Protein AF-A0A849EXH2-F1 (afdb_monomer)

Solvent-accessible surface area (backbone atoms only — not comparable to full-atom values): 5179 Å² total; per-residue (Å²): 128,56,73,68,58,48,51,53,56,44,56,70,48,50,44,42,46,32,28,47,44,32,39,76,73,68,72,38,84,48,59,73,40,31,63,41,18,64,76,36,58,67,43,22,58,52,61,70,56,48,40,96,86,56,28,54,32,84,40,59,78,26,54,73,95,56,6,26,54,58,53,52,50,50,39,51,74,46,50,44,58,84,80,40,65,72,60,47,54,42,72,75,108

Structure (mmCIF, N/CA/C/O backbone):
data_AF-A0A849EXH2-F1
#
_entry.id   AF-A0A849EXH2-F1
#
loop_
_atom_site.group_PDB
_atom_site.id
_atom_site.type_symbol
_atom_site.label_atom_id
_atom_site.label_alt_id
_atom_site.label_comp_id
_atom_site.label_asym_id
_atom_site.label_entity_id
_atom_site.label_seq_id
_atom_site.pdbx_PDB_ins_code
_atom_site.Cartn_x
_atom_site.Cartn_y
_atom_site.Cartn_z
_atom_site.occupancy
_atom_site.B_iso_or_equiv
_atom_site.auth_seq_id
_atom_site.auth_comp_id
_atom_site.auth_asym_id
_atom_site.auth_atom_id
_atom_site.pdbx_PDB_model_num
ATOM 1 N N . MET A 1 1 ? -8.639 13.864 21.964 1.00 67.06 1 MET A N 1
ATOM 2 C CA . MET A 1 1 ? -9.461 12.948 21.161 1.00 67.06 1 MET A CA 1
ATOM 3 C C . MET A 1 1 ? -9.640 11.694 21.967 1.00 67.06 1 MET A C 1
ATOM 5 O O . MET A 1 1 ? -8.639 11.122 22.401 1.00 67.06 1 MET A O 1
ATOM 9 N N . ASP A 1 2 ? -10.884 11.302 22.182 1.00 89.44 2 ASP A N 1
ATOM 10 C CA . ASP A 1 2 ? -11.183 10.013 22.796 1.00 89.44 2 ASP A CA 1
ATOM 11 C C . ASP A 1 2 ? -10.948 8.883 21.783 1.00 89.44 2 ASP A C 1
ATOM 13 O O . ASP A 1 2 ? -10.895 9.106 20.570 1.00 89.44 2 ASP A O 1
ATOM 17 N N . ARG A 1 3 ? -10.779 7.644 22.266 1.00 89.31 3 ARG A N 1
ATOM 18 C CA . ARG A 1 3 ? -10.506 6.480 21.399 1.00 89.31 3 ARG A CA 1
ATOM 19 C C . ARG A 1 3 ? -11.497 6.351 20.221 1.00 89.31 3 ARG A C 1
ATOM 21 O O . ARG A 1 3 ? -11.016 6.066 19.126 1.00 89.31 3 ARG A O 1
ATOM 28 N N . PRO A 1 4 ? -12.820 6.551 20.389 1.00 91.75 4 PRO A N 1
ATOM 29 C CA . PRO A 1 4 ? -13.765 6.488 19.272 1.00 91.75 4 PRO A CA 1
ATOM 30 C C . PRO A 1 4 ? -13.497 7.540 18.187 1.00 91.75 4 PRO A C 1
ATOM 32 O O . PRO A 1 4 ? -13.431 7.187 17.013 1.00 91.75 4 PRO A O 1
ATOM 35 N N . GLU A 1 5 ? -13.250 8.795 18.576 1.00 95.69 5 GLU A N 1
ATOM 36 C CA . GLU A 1 5 ? -12.954 9.893 17.640 1.00 95.69 5 GLU A CA 1
ATOM 37 C C . GLU A 1 5 ? -11.659 9.638 16.857 1.00 95.69 5 GLU A C 1
ATOM 39 O O . GLU A 1 5 ? -11.575 9.917 15.663 1.00 95.69 5 GLU A O 1
ATOM 44 N N . LEU A 1 6 ? -10.640 9.069 17.514 1.00 97.12 6 LEU A N 1
ATOM 45 C CA . LEU A 1 6 ? -9.383 8.711 16.857 1.00 97.12 6 LEU A CA 1
ATOM 46 C C . LEU A 1 6 ? -9.577 7.603 15.812 1.00 97.12 6 LEU A C 1
ATOM 48 O O . LEU A 1 6 ? -9.009 7.683 14.724 1.00 97.12 6 LEU A O 1
ATOM 52 N N . ILE A 1 7 ? -10.359 6.567 16.134 1.00 98.00 7 ILE A N 1
ATOM 53 C CA . ILE A 1 7 ? -10.666 5.487 15.185 1.00 98.00 7 ILE A CA 1
ATOM 54 C C . ILE A 1 7 ? -11.429 6.042 13.985 1.00 98.00 7 ILE A C 1
ATOM 56 O O . ILE A 1 7 ? -11.072 5.735 12.851 1.00 98.00 7 ILE A O 1
ATOM 60 N N . GLU A 1 8 ? -12.428 6.891 14.217 1.00 98.00 8 GLU A N 1
ATOM 61 C CA . GLU A 1 8 ? -13.173 7.546 13.144 1.00 98.00 8 GLU A CA 1
ATOM 62 C C . GLU A 1 8 ? -12.253 8.394 12.254 1.00 98.00 8 GLU A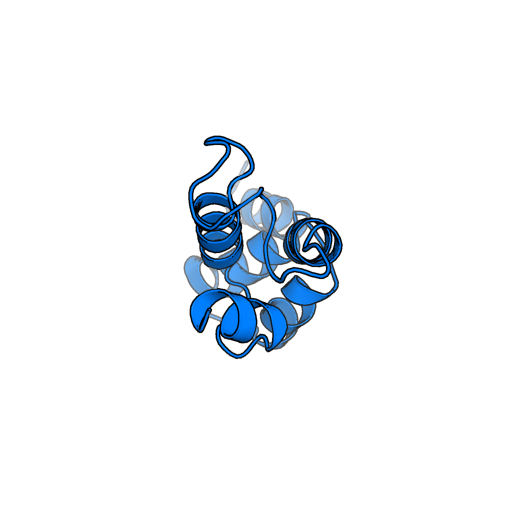 C 1
ATOM 64 O O . GLU A 1 8 ? -12.301 8.290 11.028 1.00 98.00 8 GLU A O 1
ATOM 69 N N . TRP A 1 9 ? -11.347 9.173 12.848 1.00 98.31 9 TRP A N 1
ATOM 70 C CA . TRP A 1 9 ? -10.363 9.948 12.094 1.00 98.31 9 TRP A CA 1
ATOM 71 C C . TRP A 1 9 ? -9.460 9.060 11.223 1.00 98.31 9 TRP A C 1
ATOM 73 O O . TRP A 1 9 ? -9.258 9.361 10.046 1.00 98.31 9 TRP A O 1
ATOM 83 N N . LEU A 1 10 ? -8.962 7.940 11.760 1.00 98.25 10 LEU A N 1
ATOM 84 C CA . LEU A 1 10 ? -8.144 6.992 10.997 1.00 98.25 10 LEU A CA 1
ATOM 85 C C . LEU A 1 10 ? -8.938 6.328 9.859 1.00 98.25 10 LEU A C 1
ATOM 87 O O . LEU A 1 10 ? -8.404 6.148 8.763 1.00 98.25 10 LEU A O 1
ATOM 91 N N . LEU A 1 11 ? -10.212 5.992 10.091 1.00 98.38 11 LEU A N 1
ATOM 92 C CA . LEU A 1 11 ? -11.102 5.402 9.082 1.00 98.38 11 LEU A CA 1
ATOM 93 C C . LEU A 1 11 ? -11.475 6.384 7.959 1.00 98.38 11 LEU A C 1
ATOM 95 O O . LEU A 1 11 ? -11.849 5.952 6.873 1.00 98.38 11 LEU A O 1
ATOM 99 N N . ASN A 1 12 ? -11.307 7.688 8.172 1.00 98.25 12 ASN A N 1
ATOM 100 C CA . ASN A 1 12 ? -11.422 8.700 7.120 1.00 98.25 12 ASN A CA 1
ATOM 101 C C . ASN A 1 12 ? -10.127 8.874 6.294 1.00 98.25 12 ASN A C 1
ATOM 103 O O . ASN A 1 12 ? -10.086 9.685 5.367 1.00 98.25 12 ASN A O 1
ATOM 107 N N . GLY A 1 13 ? -9.062 8.134 6.621 1.00 98.06 13 GLY A N 1
ATOM 108 C CA . GLY A 1 13 ? -7.774 8.167 5.929 1.00 98.06 13 GLY A CA 1
ATOM 109 C C . GLY A 1 13 ? -7.723 7.358 4.625 1.00 98.06 13 GLY A C 1
ATOM 110 O O . GLY A 1 13 ? -8.738 6.932 4.076 1.00 98.06 13 GLY A O 1
ATOM 111 N N . ASP A 1 14 ? -6.500 7.135 4.127 1.00 98.62 14 ASP A N 1
ATOM 112 C CA . ASP A 1 14 ? -6.238 6.298 2.945 1.00 98.62 14 ASP A CA 1
ATOM 113 C C . ASP A 1 14 ? -6.796 4.874 3.122 1.00 98.62 14 ASP A C 1
ATOM 115 O O . ASP A 1 14 ? -6.818 4.345 4.233 1.00 98.62 14 ASP A O 1
ATOM 119 N N . ILE A 1 15 ? -7.184 4.219 2.024 1.00 98.75 15 ILE A N 1
ATOM 120 C CA . ILE A 1 15 ? -7.710 2.846 2.0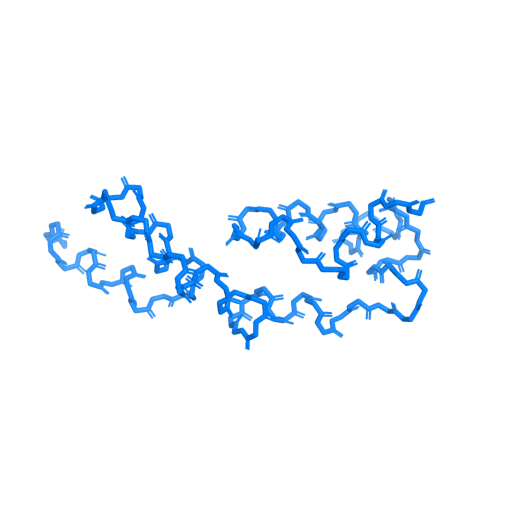32 1.00 98.75 15 ILE A CA 1
ATOM 121 C C . 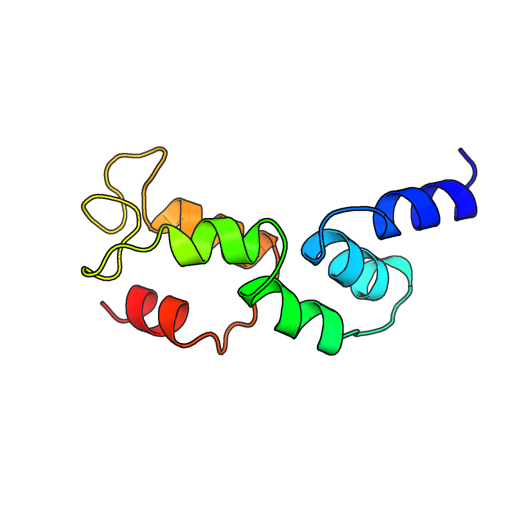ILE A 1 15 ? -6.769 1.856 2.746 1.00 98.75 15 ILE A C 1
ATOM 123 O O . ILE A 1 15 ? -7.236 0.953 3.440 1.00 98.75 15 ILE A O 1
ATOM 127 N N . SER A 1 16 ? -5.445 2.058 2.668 1.00 98.75 16 SER A N 1
ATOM 128 C CA . SER A 1 16 ? -4.476 1.237 3.402 1.00 98.75 16 SER A CA 1
ATOM 129 C C . SER A 1 16 ? -4.563 1.429 4.914 1.00 98.75 16 SER A C 1
ATOM 131 O O . SER A 1 16 ? -4.298 0.497 5.671 1.00 98.75 16 SER A O 1
ATOM 133 N N . ILE A 1 17 ? -4.876 2.648 5.362 1.00 98.75 17 ILE A N 1
ATOM 134 C CA . ILE A 1 17 ? -5.054 2.972 6.779 1.00 98.75 17 ILE A CA 1
ATOM 135 C C . ILE A 1 17 ? -6.368 2.362 7.251 1.00 98.75 17 ILE A C 1
ATOM 137 O O . ILE A 1 17 ? -6.369 1.681 8.267 1.00 98.75 17 ILE A O 1
ATOM 141 N N . GLN A 1 18 ? -7.450 2.510 6.483 1.00 98.81 18 GLN A N 1
ATOM 142 C CA . GLN A 1 18 ? -8.740 1.887 6.795 1.00 98.81 18 GLN A CA 1
ATOM 143 C C . GLN A 1 18 ? -8.602 0.373 6.994 1.00 98.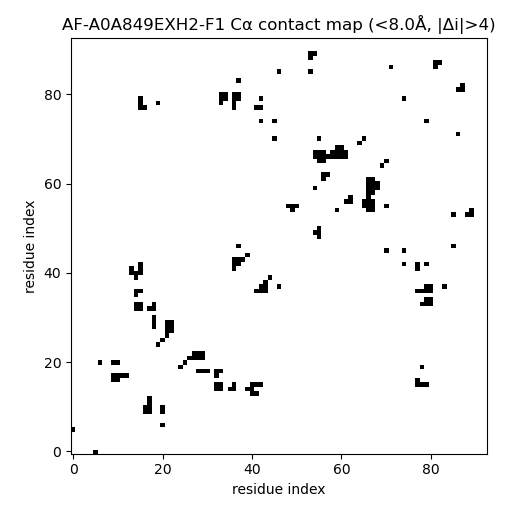81 18 GLN A C 1
ATOM 145 O O . GLN A 1 18 ? -9.066 -0.166 7.999 1.00 98.81 18 GLN A O 1
ATOM 150 N N . TYR A 1 19 ? -7.902 -0.308 6.080 1.00 98.81 19 TYR A N 1
ATOM 151 C CA . TYR A 1 19 ? -7.621 -1.738 6.201 1.00 98.81 19 TYR A CA 1
ATOM 152 C C . TYR A 1 19 ? -6.827 -2.073 7.474 1.00 98.81 19 TYR A C 1
ATOM 154 O O . TYR A 1 19 ? -7.227 -2.956 8.232 1.00 98.81 19 TYR A O 1
ATOM 162 N N . GLN A 1 20 ? -5.739 -1.348 7.749 1.00 98.62 20 GLN A N 1
ATOM 163 C CA . GLN A 1 20 ? -4.911 -1.575 8.940 1.00 98.62 20 GLN A CA 1
ATOM 164 C C . GLN A 1 20 ? -5.660 -1.283 10.244 1.00 98.62 20 GLN A C 1
ATOM 166 O O . GLN A 1 20 ? -5.514 -2.029 11.202 1.00 98.62 20 GLN A O 1
ATOM 171 N N . VAL A 1 21 ? -6.521 -0.264 10.289 1.00 98.69 21 VAL A N 1
ATOM 172 C CA . VAL A 1 21 ? -7.378 0.015 11.452 1.00 98.69 21 VAL A CA 1
ATOM 173 C C . VAL A 1 21 ? -8.320 -1.153 11.707 1.00 98.69 21 VAL A C 1
ATOM 175 O O . VAL A 1 21 ? -8.408 -1.635 12.836 1.00 98.69 21 VAL A O 1
ATOM 178 N N . HIS A 1 22 ? -8.998 -1.639 10.665 1.00 98.69 22 HIS A N 1
ATOM 179 C CA . HIS A 1 22 ? -9.881 -2.790 10.796 1.00 98.69 22 HIS A CA 1
ATOM 180 C C . HIS A 1 22 ? -9.127 -4.026 11.294 1.00 98.69 22 HIS A C 1
ATOM 182 O O . HIS A 1 22 ? -9.557 -4.631 12.274 1.00 98.69 22 HIS A O 1
ATOM 188 N N . ARG A 1 23 ? -7.981 -4.351 10.689 1.00 98.38 23 ARG A N 1
ATOM 189 C CA . ARG A 1 23 ? -7.195 -5.540 11.034 1.00 98.38 23 ARG A CA 1
ATOM 190 C C . ARG A 1 23 ? -6.551 -5.448 12.419 1.00 98.38 23 ARG A C 1
ATOM 192 O O . ARG A 1 23 ? -6.707 -6.361 13.223 1.00 98.38 23 ARG A O 1
ATOM 199 N N . ASP A 1 24 ? -5.838 -4.358 12.693 1.00 98.19 24 ASP A N 1
ATOM 200 C CA . ASP A 1 24 ? -4.925 -4.250 13.838 1.00 98.19 24 ASP A CA 1
ATOM 201 C C . ASP A 1 24 ? -5.583 -3.645 15.081 1.00 98.19 24 ASP A C 1
ATOM 203 O O . ASP A 1 24 ? -5.177 -3.957 16.198 1.00 98.19 24 ASP A O 1
ATOM 207 N N . LEU A 1 25 ? -6.591 -2.779 14.911 1.00 97.88 25 LEU A N 1
ATOM 208 C CA . LEU A 1 25 ? -7.254 -2.095 16.030 1.00 97.88 25 LEU A CA 1
ATOM 209 C C . LEU A 1 25 ? -8.654 -2.641 16.319 1.00 97.88 25 LEU A C 1
ATOM 211 O O . LEU A 1 25 ? -9.059 -2.672 17.480 1.00 97.88 25 LEU A O 1
ATOM 215 N N . LEU A 1 26 ? -9.391 -3.063 15.287 1.00 97.44 26 LEU A N 1
ATOM 216 C CA . LEU A 1 26 ? -10.751 -3.598 15.429 1.00 97.44 26 LEU A CA 1
ATOM 217 C C . LEU A 1 26 ? -10.813 -5.132 15.350 1.00 97.44 26 LEU A C 1
ATOM 219 O O . LEU A 1 26 ? -11.864 -5.702 15.630 1.00 97.44 26 LEU A O 1
ATOM 223 N N . GLY A 1 27 ? -9.711 -5.801 14.993 1.00 98.00 27 GLY A N 1
ATOM 224 C CA . GLY A 1 27 ? -9.627 -7.263 14.922 1.00 98.00 27 GLY A CA 1
ATOM 225 C C . GLY A 1 27 ? -10.453 -7.897 13.798 1.00 98.00 27 GLY A C 1
ATOM 226 O O . GLY A 1 27 ? -10.802 -9.071 13.888 1.00 98.00 27 GLY A O 1
ATOM 227 N N . VAL A 1 28 ? -10.793 -7.137 12.753 1.00 98.25 28 VAL A N 1
ATOM 228 C CA . VAL A 1 28 ? -11.585 -7.600 11.607 1.00 98.25 28 VAL A CA 1
ATOM 229 C C . VAL A 1 28 ? -10.730 -7.571 10.347 1.00 98.25 28 VAL A C 1
ATOM 231 O O . VAL A 1 28 ? -10.325 -6.505 9.886 1.00 98.25 28 VAL A O 1
ATOM 234 N N . ASP A 1 29 ? -10.505 -8.735 9.743 1.00 97.75 29 ASP A N 1
ATOM 235 C CA . ASP A 1 29 ? -9.820 -8.822 8.454 1.00 97.75 29 ASP A CA 1
ATOM 236 C C . ASP A 1 29 ? -10.760 -8.420 7.305 1.00 97.75 29 ASP A C 1
ATOM 238 O O . ASP A 1 29 ? -11.578 -9.201 6.815 1.00 97.75 29 ASP A O 1
ATOM 242 N N . ARG A 1 30 ? -10.677 -7.152 6.896 1.00 98.00 30 ARG A N 1
ATOM 243 C CA . ARG A 1 30 ? -11.469 -6.574 5.803 1.00 98.00 30 ARG A CA 1
ATOM 244 C C . ARG A 1 30 ? -10.73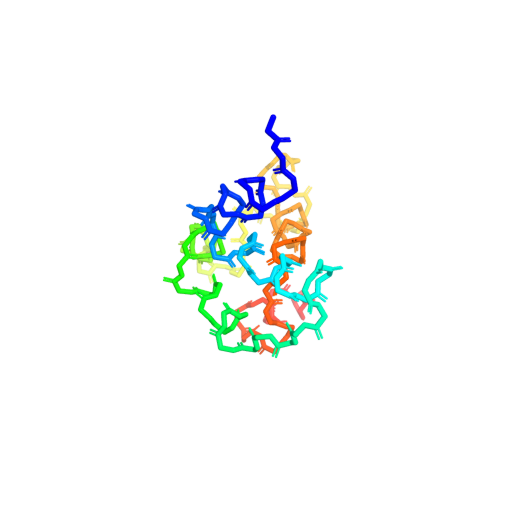7 -6.708 4.471 1.00 98.00 30 ARG A C 1
ATOM 246 O O . ARG A 1 30 ? -10.239 -5.722 3.924 1.00 98.00 30 ARG A O 1
ATOM 253 N N . LYS A 1 31 ? -10.681 -7.934 3.937 1.00 97.75 31 LYS A N 1
ATOM 254 C CA . LYS A 1 31 ? -10.016 -8.235 2.654 1.00 97.75 31 LYS A CA 1
ATOM 255 C C . LYS A 1 31 ? -10.549 -7.389 1.490 1.00 97.75 31 LYS A C 1
ATOM 257 O O . LYS A 1 31 ? -9.778 -7.000 0.621 1.00 97.75 31 LYS A O 1
ATOM 262 N N . ASP A 1 32 ? -11.823 -6.998 1.530 1.00 98.44 32 ASP A N 1
ATOM 263 C CA . ASP A 1 32 ? -12.431 -6.081 0.561 1.00 98.44 32 ASP A CA 1
ATOM 264 C C . ASP A 1 32 ? -11.748 -4.701 0.521 1.00 98.44 32 ASP A C 1
ATOM 266 O O . ASP A 1 32 ? -11.601 -4.113 -0.551 1.00 98.44 32 ASP A O 1
ATOM 270 N N . LEU A 1 33 ? -11.283 -4.187 1.667 1.00 98.69 33 LEU A N 1
ATOM 271 C CA . LEU A 1 33 ? -10.475 -2.965 1.713 1.00 98.69 33 LEU A CA 1
ATOM 272 C C . LEU A 1 33 ? -9.071 -3.225 1.165 1.00 98.69 33 LEU A C 1
ATOM 274 O O . LEU A 1 33 ? -8.540 -2.387 0.437 1.00 98.69 33 LEU A O 1
ATOM 278 N N . GLN A 1 34 ? -8.488 -4.389 1.473 1.00 98.69 34 GLN A N 1
ATOM 279 C CA . GLN A 1 34 ? -7.163 -4.755 0.978 1.00 98.69 34 GLN A CA 1
ATOM 280 C C . GLN A 1 34 ? -7.120 -4.830 -0.555 1.00 98.69 34 GLN A C 1
ATOM 282 O O . GLN A 1 34 ? -6.212 -4.283 -1.182 1.00 98.69 34 GLN A O 1
ATOM 287 N N . ASP A 1 35 ? -8.121 -5.461 -1.166 1.00 98.31 35 ASP A N 1
ATOM 288 C CA . ASP A 1 35 ? -8.212 -5.625 -2.619 1.00 98.31 35 ASP A CA 1
ATOM 289 C C . ASP A 1 35 ? -8.294 -4.265 -3.332 1.00 98.31 35 ASP A C 1
ATOM 291 O O . ASP A 1 35 ? -7.683 -4.050 -4.385 1.00 98.31 35 ASP A O 1
ATOM 295 N N . ARG A 1 36 ? -8.968 -3.295 -2.704 1.00 98.62 36 ARG A N 1
ATOM 296 C CA . ARG A 1 36 ? -9.109 -1.923 -3.209 1.00 98.62 36 ARG A CA 1
ATOM 297 C C . ARG A 1 36 ? -7.821 -1.103 -3.134 1.00 98.62 36 ARG A C 1
ATOM 299 O O . ARG A 1 36 ? -7.704 -0.131 -3.880 1.00 98.62 36 ARG A O 1
ATOM 306 N N . ILE A 1 37 ? -6.815 -1.491 -2.339 1.00 98.81 37 ILE A N 1
ATOM 307 C CA . ILE A 1 37 ? -5.513 -0.787 -2.275 1.00 98.81 37 ILE A CA 1
ATOM 308 C C . ILE A 1 37 ? -4.863 -0.703 -3.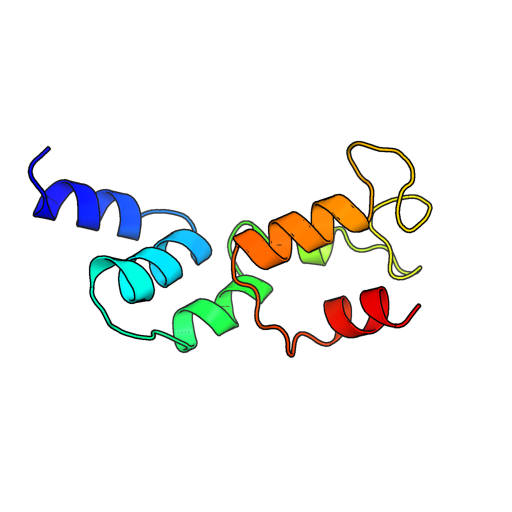664 1.00 98.81 37 ILE A C 1
ATOM 310 O O . ILE A 1 37 ? -4.216 0.290 -3.999 1.00 98.81 37 ILE A O 1
ATOM 314 N N . ALA A 1 38 ? -5.058 -1.713 -4.517 1.00 98.50 38 ALA A N 1
ATOM 315 C CA . ALA A 1 38 ? -4.512 -1.700 -5.872 1.00 98.50 38 ALA A CA 1
ATOM 316 C C . ALA A 1 38 ? -5.146 -0.619 -6.775 1.00 98.50 38 ALA A C 1
ATOM 318 O O . ALA A 1 38 ? -4.539 -0.191 -7.762 1.00 98.50 38 ALA A O 1
ATOM 319 N N . THR A 1 39 ? -6.364 -0.182 -6.454 1.00 98.62 39 THR A N 1
ATOM 320 C CA . THR A 1 39 ? -7.208 0.683 -7.292 1.00 98.62 39 THR A CA 1
ATOM 321 C C . THR A 1 39 ? -7.587 2.009 -6.634 1.00 98.62 39 THR A C 1
ATOM 323 O O . THR A 1 39 ? -8.216 2.852 -7.278 1.00 98.62 39 THR A O 1
ATOM 326 N N . GLU A 1 40 ? -7.163 2.245 -5.396 1.00 98.62 40 GLU A N 1
ATOM 327 C CA . GLU A 1 40 ? 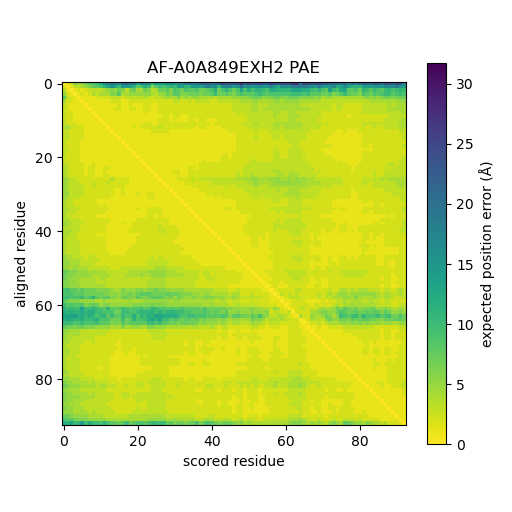-7.454 3.447 -4.618 1.00 98.62 40 GLU A CA 1
ATOM 328 C C . GLU A 1 40 ? -6.220 3.931 -3.843 1.00 98.62 40 GLU A C 1
ATOM 330 O O . GLU A 1 40 ? -5.202 3.242 -3.755 1.00 98.62 40 GLU A O 1
ATOM 335 N N . GLY A 1 41 ? -6.295 5.161 -3.329 1.00 98.44 41 GLY A N 1
ATOM 336 C CA . GLY A 1 41 ? -5.285 5.709 -2.427 1.00 98.44 41 GLY A CA 1
ATOM 337 C C . GLY A 1 41 ? -3.851 5.710 -2.970 1.00 98.44 41 GLY A C 1
ATOM 338 O O . GLY A 1 41 ? -3.596 5.847 -4.176 1.00 98.44 41 GLY A O 1
ATOM 339 N N . TRP A 1 42 ? -2.892 5.570 -2.060 1.00 98.56 42 TRP A N 1
ATOM 340 C CA . TRP A 1 42 ? -1.466 5.520 -2.382 1.00 98.56 42 TRP A CA 1
ATOM 341 C C . TRP A 1 42 ? -1.053 4.270 -3.159 1.00 98.56 42 TRP A C 1
ATOM 343 O O . TRP A 1 42 ? -0.194 4.374 -4.039 1.00 98.56 42 TRP A O 1
ATOM 353 N N . GLY A 1 43 ? -1.696 3.123 -2.923 1.00 98.50 43 GLY A N 1
ATOM 354 C CA . GLY A 1 43 ? -1.394 1.885 -3.646 1.00 98.50 43 GLY A CA 1
ATOM 355 C C . GLY A 1 43 ? -1.596 2.047 -5.155 1.00 98.50 43 GLY A C 1
ATOM 356 O O . GLY A 1 43 ? -0.673 1.801 -5.938 1.00 98.50 43 GLY A O 1
ATOM 357 N N . LYS A 1 44 ? -2.737 2.610 -5.575 1.00 98.69 44 LYS A N 1
ATOM 358 C CA . LYS A 1 44 ? -2.967 2.997 -6.977 1.00 98.69 44 LYS A CA 1
ATOM 359 C C . LYS A 1 44 ? -1.942 4.003 -7.487 1.00 98.69 44 LYS A C 1
ATOM 361 O O . LYS A 1 44 ? -1.442 3.856 -8.605 1.00 98.69 44 LYS A O 1
ATOM 366 N N . ARG A 1 45 ? -1.644 5.045 -6.704 1.00 98.38 45 ARG A N 1
ATOM 367 C CA . ARG A 1 45 ? -0.703 6.103 -7.113 1.00 98.38 45 ARG A CA 1
ATOM 368 C C . ARG A 1 45 ? 0.680 5.535 -7.406 1.00 98.38 45 ARG A C 1
ATOM 370 O O . ARG A 1 45 ? 1.277 5.931 -8.404 1.00 98.38 45 ARG A O 1
ATOM 377 N N . PHE A 1 46 ? 1.158 4.581 -6.612 1.00 97.75 46 PHE A N 1
ATOM 378 C CA . PHE A 1 46 ? 2.388 3.861 -6.919 1.00 97.75 46 PHE A CA 1
ATOM 379 C C . PHE A 1 46 ? 2.218 2.957 -8.136 1.00 97.75 46 PHE A C 1
ATOM 381 O O . PHE A 1 46 ? 2.979 3.103 -9.087 1.00 97.75 46 PHE A O 1
ATOM 388 N N . LEU A 1 47 ? 1.202 2.094 -8.188 1.00 97.94 47 LEU A N 1
ATOM 389 C CA . LEU A 1 47 ? 1.026 1.143 -9.296 1.00 97.94 47 LEU A CA 1
ATOM 390 C C . LEU A 1 47 ? 0.915 1.800 -10.680 1.00 97.94 47 LEU A C 1
ATOM 392 O O . LEU A 1 47 ? 1.410 1.237 -11.655 1.00 97.94 47 LEU A O 1
ATOM 396 N N . ILE A 1 48 ? 0.322 2.993 -10.784 1.00 97.94 48 ILE A N 1
ATOM 397 C CA . ILE A 1 48 ? 0.237 3.744 -12.051 1.00 97.94 48 ILE A CA 1
ATOM 398 C C . ILE A 1 48 ? 1.603 4.296 -12.491 1.00 97.94 48 ILE A C 1
ATOM 400 O O . ILE A 1 48 ? 1.824 4.515 -13.679 1.00 97.94 48 ILE A O 1
ATOM 404 N N . LYS A 1 49 ? 2.540 4.514 -11.563 1.00 97.06 49 LYS A N 1
ATOM 405 C CA . LYS A 1 49 ? 3.895 5.006 -11.867 1.00 97.06 49 LYS A CA 1
ATOM 406 C C . LYS A 1 49 ? 4.872 3.898 -12.268 1.00 97.06 49 LYS A C 1
ATOM 408 O O . LYS A 1 49 ? 5.995 4.217 -12.660 1.00 97.06 49 LYS A O 1
ATOM 413 N N . ARG A 1 50 ? 4.456 2.626 -12.209 1.00 96.81 50 ARG A N 1
ATOM 414 C CA . ARG A 1 50 ? 5.235 1.503 -12.742 1.00 96.81 50 ARG A CA 1
ATOM 415 C C . ARG A 1 50 ? 5.421 1.693 -14.245 1.00 96.81 50 ARG A C 1
ATOM 417 O O . ARG A 1 50 ? 4.449 1.833 -14.985 1.00 96.81 50 ARG A O 1
ATOM 424 N N . LYS A 1 51 ? 6.669 1.705 -14.697 1.00 95.94 51 LYS A N 1
ATOM 425 C CA . LYS A 1 51 ? 7.018 1.878 -16.108 1.00 95.94 51 LYS A CA 1
ATOM 426 C C . LYS A 1 51 ? 6.828 0.563 -16.878 1.00 95.94 51 LYS A C 1
ATOM 428 O O . LYS A 1 51 ? 6.811 -0.506 -16.265 1.00 95.94 51 LYS A O 1
ATOM 433 N N . PRO A 1 52 ? 6.761 0.612 -18.222 1.00 95.50 52 PRO A N 1
ATOM 434 C CA . PRO A 1 52 ? 6.652 -0.590 -19.054 1.00 95.50 52 PRO A CA 1
ATOM 435 C C . PRO A 1 52 ? 7.797 -1.595 -18.876 1.00 95.50 52 PRO A C 1
ATOM 437 O O . PRO A 1 52 ? 7.610 -2.774 -19.131 1.00 95.50 52 PRO A O 1
ATOM 440 N N . ASN A 1 53 ? 8.967 -1.151 -18.403 1.00 94.00 53 ASN A N 1
ATOM 441 C CA . ASN A 1 53 ? 10.103 -2.026 -18.096 1.00 94.00 53 ASN A CA 1
ATOM 442 C C . ASN A 1 53 ? 9.964 -2.776 -16.755 1.00 94.00 53 ASN A C 1
ATOM 444 O O . ASN A 1 53 ? 10.953 -3.295 -16.251 1.00 94.00 53 ASN A O 1
ATOM 448 N N . GLY A 1 54 ? 8.786 -2.748 -16.126 1.00 95.75 54 GLY A N 1
ATOM 449 C CA . GLY A 1 54 ? 8.521 -3.418 -14.855 1.00 95.75 54 GLY A CA 1
ATOM 450 C C . GLY A 1 54 ? 9.078 -2.709 -13.618 1.00 95.75 54 GLY A C 1
ATOM 451 O O . GLY A 1 54 ? 8.842 -3.170 -12.505 1.00 95.75 54 GLY A O 1
ATOM 452 N N . HIS A 1 55 ? 9.758 -1.573 -13.762 1.00 96.19 55 HIS A N 1
ATOM 453 C CA . HIS A 1 55 ? 10.389 -0.854 -12.655 1.00 96.19 55 HIS A CA 1
ATOM 454 C C . HIS A 1 55 ? 9.735 0.505 -12.379 1.00 96.19 55 HIS A C 1
ATOM 456 O O . HIS A 1 55 ? 9.020 1.069 -13.205 1.00 96.19 55 HIS A O 1
ATOM 462 N N . TRP A 1 56 ? 10.027 1.070 -11.207 1.00 96.19 56 TRP A N 1
ATOM 463 C CA . TRP A 1 56 ? 9.723 2.474 -10.890 1.00 96.19 56 TRP A CA 1
ATOM 464 C C . TRP A 1 56 ? 10.923 3.389 -11.162 1.00 96.19 56 TRP A C 1
ATOM 466 O O . TRP A 1 56 ? 10.780 4.498 -11.685 1.00 96.19 56 TRP A O 1
ATOM 476 N N . GLY A 1 57 ? 12.127 2.876 -10.899 1.00 92.81 57 GLY A N 1
ATOM 477 C CA . GLY A 1 57 ? 13.395 3.545 -11.169 1.00 92.81 57 GLY A CA 1
ATOM 478 C C . GLY A 1 57 ? 13.924 3.302 -12.585 1.00 92.81 57 GLY A C 1
ATOM 479 O O . GLY A 1 57 ? 13.174 3.146 -13.550 1.00 92.81 57 GLY A O 1
ATOM 480 N N . GLN A 1 58 ? 15.246 3.309 -12.713 1.00 90.12 58 GLN A N 1
ATOM 481 C CA . GLN A 1 58 ? 15.965 2.807 -13.887 1.00 90.12 58 GLN A CA 1
ATOM 482 C C . GLN A 1 58 ? 16.213 1.298 -13.779 1.00 90.12 58 GLN A C 1
ATOM 484 O O . GLN A 1 58 ? 16.146 0.592 -14.779 1.00 90.12 58 GLN A O 1
ATOM 489 N N . ARG A 1 59 ? 16.485 0.817 -12.559 1.00 87.81 59 ARG A N 1
ATOM 490 C CA . ARG A 1 59 ? 16.698 -0.595 -12.206 1.00 87.81 59 ARG A CA 1
ATOM 491 C C . ARG A 1 59 ? 16.089 -0.883 -10.831 1.00 87.81 59 ARG A C 1
ATOM 493 O O . ARG A 1 59 ? 15.380 -0.043 -10.264 1.00 87.81 59 ARG A O 1
ATOM 500 N N . PHE A 1 60 ? 16.395 -2.049 -10.266 1.00 92.00 60 PHE A N 1
ATOM 501 C CA . PHE A 1 60 ? 15.903 -2.448 -8.951 1.00 92.00 60 PHE A CA 1
ATOM 502 C C . PHE A 1 60 ? 16.249 -1.434 -7.842 1.00 92.00 60 PHE A C 1
ATOM 504 O O . PHE A 1 60 ? 15.354 -0.966 -7.142 1.00 92.00 60 PHE A O 1
ATOM 511 N N . TYR A 1 61 ? 17.518 -1.018 -7.741 1.00 92.75 61 TYR A N 1
ATOM 512 C CA . TYR A 1 61 ? 18.001 -0.100 -6.697 1.00 92.75 61 TYR A CA 1
ATOM 513 C C . TYR A 1 61 ? 18.643 1.187 -7.250 1.00 92.75 61 TYR A C 1
ATOM 515 O O . TYR A 1 61 ? 19.640 1.678 -6.725 1.00 92.75 61 TYR A O 1
ATOM 523 N N . GLN A 1 62 ? 18.116 1.731 -8.355 1.00 88.00 62 GLN A N 1
ATOM 524 C CA . GLN A 1 62 ? 18.617 2.975 -8.960 1.00 88.00 62 GLN A CA 1
ATOM 525 C C . GLN A 1 62 ? 17.492 3.781 -9.626 1.00 88.00 62 GLN A C 1
ATOM 527 O O . GLN A 1 62 ? 16.676 3.177 -10.330 1.00 88.00 62 GLN A O 1
ATOM 532 N N . PRO A 1 63 ? 17.469 5.123 -9.489 1.00 87.94 63 PRO A N 1
ATOM 533 C CA . PRO A 1 63 ? 18.222 5.933 -8.518 1.00 87.94 63 PRO A CA 1
ATOM 534 C C . PRO A 1 63 ? 17.644 5.746 -7.103 1.00 87.94 63 PRO A C 1
ATOM 536 O O . PRO A 1 63 ? 16.504 5.319 -6.980 1.00 87.94 63 PRO A O 1
ATOM 539 N N . LYS A 1 64 ? 18.400 6.050 -6.038 1.00 83.38 64 LYS A N 1
ATOM 540 C CA . LYS A 1 64 ? 18.048 5.650 -4.655 1.00 83.38 64 LYS A CA 1
ATOM 541 C C . LYS A 1 64 ? 16.581 5.923 -4.280 1.00 83.38 64 LYS A C 1
ATOM 543 O O . LYS A 1 64 ? 15.832 4.977 -4.070 1.00 83.38 64 LYS A O 1
ATOM 548 N N . TRP A 1 65 ? 16.160 7.186 -4.269 1.00 80.25 65 TRP A N 1
ATOM 549 C CA . TRP A 1 65 ? 14.872 7.615 -3.701 1.00 80.25 65 TRP A CA 1
ATOM 550 C C . TRP A 1 65 ? 13.625 7.192 -4.485 1.00 80.25 65 TRP A C 1
ATOM 552 O O . TRP A 1 65 ? 12.558 7.064 -3.903 1.00 80.25 65 TRP A O 1
ATOM 562 N N . THR A 1 66 ? 13.742 6.963 -5.793 1.00 86.50 66 THR A N 1
ATOM 563 C CA . THR A 1 66 ? 12.621 6.534 -6.652 1.00 86.50 66 THR A CA 1
ATOM 564 C C . THR A 1 66 ? 12.840 5.129 -7.212 1.00 86.50 66 THR A C 1
ATOM 566 O O . THR A 1 66 ? 12.303 4.767 -8.261 1.00 86.50 66 THR A O 1
ATOM 569 N N . SER A 1 67 ? 13.675 4.336 -6.535 1.00 94.94 67 SER A N 1
ATOM 570 C CA . SER A 1 67 ? 13.994 2.977 -6.955 1.00 94.94 67 SER A CA 1
ATOM 571 C C . SER A 1 67 ? 12.830 2.018 -6.730 1.00 94.94 67 SER A C 1
ATOM 573 O O . SER A 1 67 ? 11.983 2.198 -5.855 1.00 94.94 67 SER A O 1
ATOM 575 N N . THR A 1 68 ? 12.844 0.945 -7.516 1.00 96.94 68 THR A N 1
ATOM 576 C CA . THR A 1 68 ? 11.870 -0.144 -7.418 1.00 96.94 68 THR A CA 1
ATOM 577 C C . THR A 1 68 ? 11.833 -0.742 -6.016 1.00 96.94 68 THR A C 1
ATOM 579 O O . THR A 1 68 ? 10.750 -0.985 -5.500 1.00 96.94 68 THR A O 1
ATOM 582 N N . HIS A 1 69 ? 12.990 -0.929 -5.377 1.00 96.38 69 HIS A N 1
ATOM 583 C CA . HIS A 1 69 ? 13.077 -1.486 -4.029 1.00 96.38 69 HIS A CA 1
ATOM 584 C C . HIS A 1 69 ? 12.227 -0.717 -3.009 1.00 96.38 69 HIS A C 1
ATOM 586 O O . HIS A 1 69 ? 11.384 -1.319 -2.349 1.00 96.38 69 HIS A O 1
ATOM 592 N N . TYR A 1 70 ? 12.412 0.604 -2.898 1.00 96.25 70 TYR A N 1
ATOM 593 C CA . TYR A 1 70 ? 11.659 1.395 -1.922 1.00 96.25 70 TYR A CA 1
ATOM 594 C C . TYR A 1 70 ? 10.181 1.491 -2.287 1.00 96.25 70 TYR A C 1
ATOM 596 O O . TYR A 1 70 ? 9.342 1.395 -1.403 1.00 96.25 70 TYR A O 1
ATOM 604 N N . THR A 1 71 ? 9.838 1.558 -3.578 1.00 96.88 71 THR A N 1
ATOM 605 C CA . THR A 1 71 ? 8.420 1.526 -3.966 1.00 96.88 71 THR A CA 1
ATOM 606 C C . THR A 1 71 ? 7.744 0.197 -3.616 1.00 96.88 71 THR A C 1
ATOM 608 O O . THR A 1 71 ? 6.601 0.190 -3.166 1.00 96.88 71 THR A O 1
ATOM 611 N N . LEU A 1 72 ? 8.431 -0.938 -3.780 1.00 97.31 72 LEU A N 1
ATOM 612 C CA . LEU A 1 72 ? 7.917 -2.242 -3.352 1.00 97.31 72 LEU A CA 1
ATOM 613 C C . LEU A 1 72 ? 7.778 -2.330 -1.830 1.00 97.31 72 LEU A C 1
ATOM 615 O O . LEU A 1 72 ? 6.793 -2.882 -1.338 1.00 97.31 72 LEU A O 1
ATOM 619 N N . LEU A 1 73 ? 8.740 -1.775 -1.090 1.00 96.75 73 LEU A N 1
ATOM 620 C CA . LEU A 1 73 ? 8.671 -1.697 0.365 1.00 96.75 73 LEU A CA 1
ATOM 621 C C . LEU A 1 73 ? 7.464 -0.866 0.813 1.00 96.75 73 LEU A C 1
ATOM 623 O O . LEU A 1 73 ? 6.709 -1.313 1.673 1.00 96.75 73 LEU A O 1
ATOM 627 N N . ASP A 1 74 ? 7.227 0.284 0.186 1.00 97.50 74 ASP A N 1
ATOM 628 C CA . ASP A 1 74 ? 6.071 1.115 0.504 1.00 97.50 74 ASP A CA 1
ATOM 629 C C . ASP A 1 74 ? 4.754 0.415 0.146 1.00 97.50 74 ASP A C 1
ATOM 631 O O . ASP A 1 74 ? 3.834 0.402 0.957 1.00 97.50 74 ASP A O 1
ATOM 635 N N . LEU A 1 75 ? 4.659 -0.256 -1.009 1.00 98.25 75 LEU A N 1
ATOM 636 C CA . LEU A 1 75 ? 3.481 -1.061 -1.367 1.00 98.25 75 LEU A CA 1
ATOM 637 C C . LEU A 1 75 ? 3.203 -2.180 -0.351 1.00 98.25 75 LEU A C 1
ATOM 639 O O . LEU A 1 75 ? 2.042 -2.448 -0.035 1.00 98.25 75 LEU A O 1
ATOM 643 N N . ARG A 1 76 ? 4.252 -2.802 0.200 1.00 98.25 76 ARG A N 1
ATOM 644 C CA . ARG A 1 76 ? 4.127 -3.773 1.292 1.00 98.25 76 ARG A CA 1
ATOM 645 C C . ARG A 1 76 ? 3.635 -3.114 2.582 1.00 98.25 76 ARG A C 1
ATOM 647 O O . ARG A 1 76 ? 2.756 -3.673 3.228 1.00 98.25 76 ARG A O 1
ATOM 654 N N . ASN A 1 77 ? 4.154 -1.941 2.943 1.00 98.38 77 ASN A N 1
ATOM 655 C CA . ASN A 1 77 ? 3.724 -1.193 4.134 1.00 98.38 77 ASN A CA 1
ATOM 656 C C . ASN A 1 77 ? 2.271 -0.711 4.023 1.00 98.38 77 ASN A C 1
ATOM 658 O O . ASN A 1 77 ? 1.542 -0.680 5.011 1.00 98.38 77 ASN A O 1
ATOM 662 N N . LEU A 1 78 ? 1.815 -0.408 2.807 1.00 98.62 78 LEU A N 1
ATOM 663 C CA . LEU A 1 78 ? 0.409 -0.139 2.515 1.00 98.62 78 LEU A CA 1
ATOM 664 C C . LEU A 1 78 ? -0.462 -1.401 2.595 1.00 98.62 78 LEU A C 1
ATOM 666 O O . LEU A 1 78 ? -1.677 -1.279 2.553 1.00 98.62 78 LEU A O 1
ATOM 670 N N . ASN A 1 79 ? 0.129 -2.589 2.753 1.00 98.50 79 ASN A N 1
ATOM 671 C CA . ASN A 1 79 ? -0.534 -3.892 2.757 1.00 98.50 79 ASN A CA 1
ATOM 672 C C . ASN A 1 79 ? -1.213 -4.257 1.430 1.00 98.50 79 ASN A C 1
ATOM 674 O O . ASN A 1 79 ? -2.232 -4.949 1.430 1.00 98.50 79 ASN A O 1
ATOM 678 N N . LEU A 1 80 ? -0.636 -3.845 0.295 1.00 98.56 80 LEU A N 1
ATOM 679 C CA . LEU A 1 80 ? -1.071 -4.343 -1.011 1.00 98.56 80 LEU A CA 1
ATOM 680 C C . LEU A 1 80 ? -1.067 -5.882 -1.017 1.00 98.56 80 LEU A C 1
ATOM 682 O O . LEU A 1 80 ? -0.139 -6.508 -0.500 1.00 98.56 80 LEU A O 1
ATOM 686 N N . ASP A 1 81 ? -2.087 -6.480 -1.632 1.00 97.50 81 ASP A N 1
ATOM 687 C CA . ASP A 1 81 ? -2.168 -7.928 -1.795 1.00 97.50 81 ASP A CA 1
ATOM 688 C C . ASP A 1 81 ? -0.904 -8.505 -2.459 1.00 97.50 81 ASP A C 1
ATOM 690 O O . ASP A 1 81 ? -0.472 -8.059 -3.528 1.00 97.50 81 ASP A O 1
ATOM 694 N N . SER A 1 82 ? -0.315 -9.529 -1.836 1.00 95.62 82 SER A N 1
ATOM 695 C CA . SER A 1 82 ? 0.911 -10.177 -2.324 1.00 95.62 82 SER A CA 1
ATOM 696 C C . SER A 1 82 ? 0.684 -10.949 -3.629 1.00 95.62 82 SER A C 1
ATOM 698 O O . SER A 1 82 ? 1.634 -11.218 -4.368 1.00 95.62 82 SER A O 1
ATOM 700 N N . GLY A 1 83 ? -0.576 -11.259 -3.948 1.00 96.88 83 GLY A N 1
ATOM 701 C CA . GLY A 1 83 ? -1.009 -11.825 -5.219 1.00 96.88 83 GLY A CA 1
ATOM 702 C C . GLY A 1 83 ? -0.992 -10.842 -6.394 1.00 96.88 83 GLY A C 1
ATOM 703 O O . GLY A 1 83 ? -1.153 -11.282 -7.535 1.00 96.88 83 GLY A O 1
ATOM 704 N N . ASN A 1 84 ? -0.763 -9.540 -6.166 1.00 97.94 84 ASN A N 1
ATOM 705 C CA . ASN A 1 84 ? -0.823 -8.529 -7.220 1.00 97.94 84 ASN A CA 1
ATOM 706 C C . ASN A 1 84 ? 0.144 -8.843 -8.376 1.00 97.94 84 ASN A C 1
ATOM 708 O O . ASN A 1 84 ? 1.367 -8.807 -8.225 1.00 97.94 84 ASN A O 1
ATOM 712 N N . ALA A 1 85 ? -0.415 -9.108 -9.561 1.00 97.38 85 ALA A N 1
ATOM 713 C CA . ALA A 1 85 ? 0.344 -9.601 -10.709 1.00 97.38 85 ALA A CA 1
ATOM 714 C C . ALA A 1 85 ? 1.486 -8.665 -11.137 1.00 97.38 85 ALA A C 1
ATOM 716 O O . ALA A 1 85 ? 2.582 -9.143 -11.413 1.00 97.38 85 ALA A O 1
ATOM 717 N N . LYS A 1 86 ? 1.264 -7.341 -11.129 1.00 96.50 86 LYS A N 1
ATOM 718 C CA . LYS A 1 86 ? 2.288 -6.353 -11.511 1.00 96.50 86 LYS A CA 1
ATOM 719 C C . LYS A 1 86 ? 3.465 -6.359 -10.539 1.00 96.50 86 LYS A C 1
ATOM 721 O O . LYS A 1 86 ? 4.613 -6.282 -10.958 1.00 96.50 86 LYS A O 1
ATOM 726 N N . VAL A 1 87 ? 3.185 -6.450 -9.242 1.00 97.44 87 VAL A N 1
ATOM 727 C CA . VAL A 1 87 ? 4.236 -6.506 -8.220 1.00 97.44 87 VAL A CA 1
ATOM 728 C C . VAL A 1 87 ? 5.002 -7.823 -8.290 1.00 97.44 87 VAL A C 1
ATOM 730 O O . VAL A 1 87 ? 6.231 -7.800 -8.271 1.00 97.44 87 VAL A O 1
ATOM 733 N N . ARG A 1 88 ? 4.310 -8.959 -8.448 1.00 97.81 88 ARG A N 1
ATOM 734 C CA . ARG A 1 88 ? 4.974 -10.264 -8.603 1.00 97.81 88 ARG A CA 1
ATOM 735 C C . ARG A 1 88 ? 5.867 -10.320 -9.835 1.00 97.81 88 ARG A C 1
ATOM 737 O O . ARG A 1 88 ? 6.976 -10.829 -9.747 1.00 97.81 88 ARG A O 1
ATOM 744 N N . GLU A 1 89 ? 5.407 -9.760 -10.951 1.00 97.25 89 GLU A N 1
ATOM 745 C CA . GLU A 1 89 ? 6.208 -9.648 -12.168 1.00 97.25 89 GLU A CA 1
A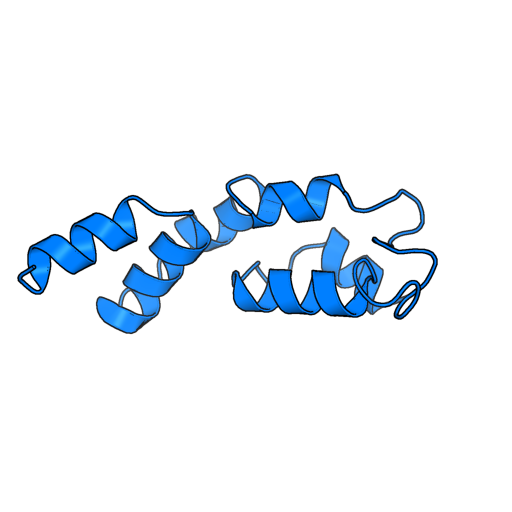TOM 746 C C . GLU A 1 89 ? 7.498 -8.856 -11.904 1.00 97.25 89 GLU A C 1
ATOM 748 O O . GLU A 1 89 ? 8.571 -9.320 -12.256 1.00 97.25 89 GLU A O 1
ATOM 753 N N . THR A 1 90 ? 7.424 -7.711 -11.214 1.00 96.81 90 THR A N 1
ATOM 754 C CA . THR A 1 90 ? 8.619 -6.923 -10.856 1.00 96.81 90 THR A CA 1
ATOM 755 C C . THR A 1 90 ? 9.587 -7.667 -9.933 1.00 96.81 90 THR A C 1
ATOM 757 O O . THR A 1 90 ? 10.790 -7.460 -10.037 1.00 96.81 90 THR A O 1
ATOM 760 N N . ILE A 1 91 ? 9.084 -8.480 -9.002 1.00 95.75 91 ILE A N 1
ATOM 761 C CA . ILE A 1 91 ? 9.922 -9.245 -8.062 1.00 95.75 91 ILE A CA 1
ATOM 762 C C . ILE A 1 91 ? 10.639 -10.407 -8.765 1.00 95.75 91 ILE A C 1
ATOM 764 O O . ILE A 1 91 ? 11.720 -10.795 -8.336 1.00 95.75 91 ILE A O 1
ATOM 768 N N . GLY A 1 92 ? 10.039 -10.967 -9.818 1.00 94.00 92 GLY A N 1
ATOM 769 C CA . GLY A 1 92 ? 10.601 -12.091 -10.571 1.00 94.00 92 GLY A CA 1
ATOM 770 C C . GLY A 1 92 ? 11.600 -11.716 -11.672 1.00 94.00 92 GLY A C 1
ATOM 771 O O . GLY A 1 92 ? 12.098 -12.623 -12.335 1.00 94.00 92 GLY A O 1
ATOM 772 N N . MET A 1 93 ? 11.851 -10.422 -11.893 1.00 87.62 93 MET A N 1
ATOM 773 C CA . MET A 1 93 ? 12.833 -9.891 -12.855 1.00 87.62 93 MET A CA 1
ATOM 774 C C . MET A 1 93 ? 14.229 -9.805 -12.240 1.00 87.62 93 MET A C 1
ATOM 776 O O . MET A 1 93 ? 15.191 -10.178 -12.945 1.00 87.62 93 MET A O 1
#

Mean predicted aligned error: 2.88 Å

Rad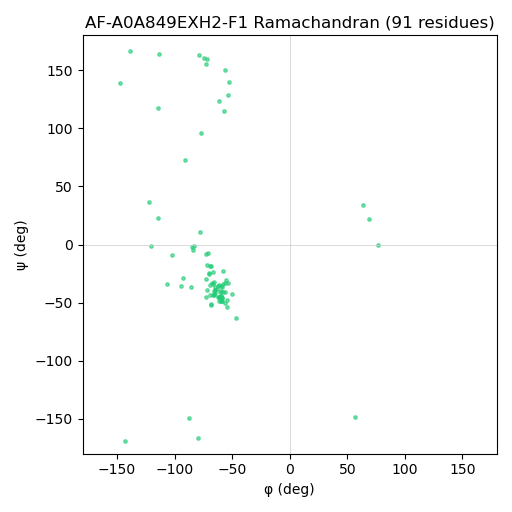ius of gyration: 14.88 Å; Cα contacts (8 Å, |Δi|>4): 110; chains: 1; bounding box: 32×25×42 Å

pLDDT: mean 95.94, std 4.74, range [67.06, 98.81]

Secondary structure (DSSP, 8-state):
--HHHHHHHHHTS-HHHHHHIIIIIS----HHHHHHTTTSHHHHHHHHH--TTS-SSSBTTBSGGG-HHHHHHHHHHTT--TT-HHHHHHHT-

Foldseek 3Di:
DPPVVVLVVQCPDWLLSVQCCCVPVVVHRPVVSQQCLCVTGVNVVLNVCQDPVLWNAPAQCPPPPRGRVVSLVVNVVSVHDPPPPSSVVSVVD

Sequence (93 aa):
MDRPELIEWLLNGDISIQYQVHRDLLGVDRKDLQDRIATEGWGKRFLIKRKPNGHWGQRFYQPKWTSTHYTLLDLRNLNLDSGNAKVRETIGM